Protein AF-A0A6G3UW88-F1 (afdb_monomer_lite)

Radius of gyration: 20.86 Å; chains: 1; bounding box: 47×55×41 Å

pLDDT: mean 79.97, std 18.77, range [45.47, 98.75]

Foldseek 3Di:
DDDDDDDDDDDDDDPPDDDDDDDDDPDPDPLPDDDDPDDDDDDDDPVVVVVLVVVQVCCCPPVVRRDDSVVVVVVVVVVVD

Sequence (81 aa):
QQPAAQEPPQAPVVQQQRRRGGGRGANRRPSGRERHDEKITVYVSAEELMDLEHARLVLRGEHGLAVDRGRIVREAVAVVL

Structure (mmCIF, N/CA/C/O backbone):
data_AF-A0A6G3UW88-F1
#
_entry.id   AF-A0A6G3UW88-F1
#
loop_
_atom_site.group_PDB
_atom_site.id
_atom_site.type_symbol
_atom_site.label_atom_id
_atom_site.label_alt_id
_atom_site.label_comp_id
_atom_site.label_asym_id
_atom_site.label_entity_id
_atom_site.label_seq_id
_atom_site.pdbx_PDB_ins_code
_atom_site.Cartn_x
_atom_site.Cartn_y
_atom_site.Cartn_z
_atom_site.occupancy
_atom_site.B_iso_or_equiv
_atom_site.auth_seq_id
_atom_site.auth_comp_id
_atom_site.auth_asym_id
_atom_site.auth_atom_id
_atom_site.pdbx_PDB_model_num
ATOM 1 N N . GLN A 1 1 ? 30.328 -50.641 -18.682 1.00 53.38 1 GLN A N 1
ATOM 2 C CA . GLN A 1 1 ? 30.290 -49.377 -17.920 1.00 53.38 1 GLN A CA 1
ATOM 3 C C . GLN A 1 1 ? 28.940 -48.729 -18.198 1.00 53.38 1 GLN A C 1
ATOM 5 O O . GLN A 1 1 ? 28.697 -48.356 -19.335 1.00 53.38 1 GLN A O 1
ATOM 10 N N . GLN A 1 2 ? 28.027 -48.749 -17.224 1.00 57.09 2 GLN A N 1
ATOM 11 C CA . GLN A 1 2 ? 26.676 -48.178 -17.329 1.00 57.09 2 GLN A CA 1
ATOM 12 C C . GLN A 1 2 ? 26.691 -46.792 -16.665 1.00 57.09 2 GLN A C 1
ATOM 14 O O . GLN A 1 2 ? 27.225 -46.704 -15.557 1.00 57.09 2 GLN A O 1
ATOM 19 N N . PRO A 1 3 ? 26.137 -45.727 -17.268 1.00 58.28 3 PRO A N 1
ATOM 20 C CA . PRO A 1 3 ? 25.892 -44.489 -16.546 1.00 58.28 3 PRO A CA 1
ATOM 21 C C . PRO A 1 3 ? 24.503 -44.513 -15.892 1.00 58.28 3 PRO A C 1
ATOM 23 O O . PRO A 1 3 ? 23.507 -44.887 -16.510 1.00 58.28 3 PRO A O 1
ATOM 26 N N . ALA A 1 4 ? 24.478 -44.138 -14.614 1.00 57.31 4 ALA A N 1
ATOM 27 C CA . ALA A 1 4 ? 23.308 -44.078 -13.753 1.00 57.31 4 ALA A CA 1
ATOM 28 C C . ALA A 1 4 ? 22.326 -42.973 -14.183 1.00 57.31 4 ALA A C 1
ATOM 30 O O . ALA A 1 4 ? 22.727 -41.843 -14.467 1.00 57.31 4 ALA A O 1
ATOM 31 N N . ALA A 1 5 ? 21.037 -43.312 -14.192 1.00 59.09 5 ALA A N 1
ATOM 32 C CA . ALA A 1 5 ? 19.936 -42.372 -14.341 1.00 59.09 5 ALA A CA 1
ATOM 33 C C . ALA A 1 5 ? 19.867 -41.433 -13.124 1.00 59.09 5 ALA A C 1
ATOM 35 O O . ALA A 1 5 ? 19.920 -41.886 -11.982 1.00 59.09 5 ALA A O 1
ATOM 36 N N . GLN A 1 6 ? 19.761 -40.128 -13.374 1.00 62.22 6 GLN A N 1
ATOM 37 C CA . GLN A 1 6 ? 19.531 -39.113 -12.348 1.00 62.22 6 GLN A CA 1
ATOM 38 C C . GLN A 1 6 ? 18.023 -38.852 -12.238 1.00 62.22 6 GLN A C 1
ATOM 40 O O . GLN A 1 6 ? 17.407 -38.347 -13.176 1.00 62.22 6 GLN A O 1
ATOM 45 N N . GLU A 1 7 ? 17.431 -39.216 -11.102 1.00 62.53 7 GLU A N 1
ATOM 46 C CA . GLU A 1 7 ? 16.067 -38.832 -10.722 1.00 62.53 7 GLU A CA 1
ATOM 47 C C . GLU A 1 7 ? 16.010 -37.343 -10.321 1.00 62.53 7 GLU A C 1
ATOM 49 O O . GLU A 1 7 ? 16.928 -36.851 -9.657 1.00 62.53 7 GLU A O 1
ATOM 54 N N . PRO A 1 8 ? 14.950 -36.600 -10.691 1.00 65.69 8 PRO A N 1
ATOM 55 C CA . PRO A 1 8 ? 14.791 -35.207 -10.286 1.00 65.69 8 PRO A CA 1
ATOM 56 C C . PRO A 1 8 ? 14.368 -35.093 -8.806 1.00 65.69 8 PRO A C 1
ATOM 58 O O . PRO A 1 8 ? 13.633 -35.947 -8.303 1.00 65.69 8 PRO A O 1
ATOM 61 N N . PRO A 1 9 ? 14.776 -34.027 -8.088 1.00 62.06 9 PRO A N 1
ATOM 62 C CA . PRO A 1 9 ? 14.430 -33.849 -6.683 1.00 62.06 9 PRO A CA 1
ATOM 63 C C . PRO A 1 9 ? 12.946 -33.494 -6.511 1.00 62.06 9 PRO A C 1
ATOM 65 O O . PRO A 1 9 ? 12.407 -32.607 -7.174 1.00 62.06 9 PRO A O 1
ATOM 68 N N . GLN A 1 10 ? 12.293 -34.199 -5.588 1.00 63.22 10 GLN A N 1
ATOM 69 C CA . GLN A 1 10 ? 10.882 -34.049 -5.240 1.00 63.22 10 GLN A CA 1
ATOM 70 C C . GLN A 1 10 ? 10.621 -32.704 -4.536 1.00 63.22 10 GLN A C 1
ATOM 72 O O . GLN A 1 10 ? 11.317 -32.335 -3.590 1.00 63.22 10 GLN A O 1
ATOM 77 N N . ALA A 1 11 ? 9.600 -31.975 -4.992 1.00 66.06 11 ALA A N 1
ATOM 78 C CA . ALA A 1 11 ? 9.140 -30.731 -4.377 1.00 66.06 11 ALA A CA 1
ATOM 79 C C . ALA A 1 11 ? 8.548 -30.977 -2.969 1.00 66.06 11 ALA A C 1
ATOM 81 O O . ALA A 1 11 ? 7.923 -32.018 -2.742 1.00 66.06 11 ALA A O 1
ATOM 82 N N . PRO A 1 12 ? 8.689 -30.037 -2.015 1.00 59.94 12 PRO A N 1
ATOM 83 C CA . PRO A 1 12 ? 8.200 -30.236 -0.659 1.00 59.94 12 PRO A CA 1
ATOM 84 C C . PRO A 1 12 ? 6.667 -30.222 -0.614 1.00 59.94 12 PRO A C 1
ATOM 86 O O . PRO A 1 12 ? 6.003 -29.295 -1.082 1.00 59.94 12 PRO A O 1
ATOM 89 N N . VAL A 1 13 ? 6.109 -31.264 -0.000 1.00 60.47 13 VAL A N 1
ATOM 90 C CA . VAL A 1 13 ? 4.687 -31.395 0.319 1.00 60.47 13 VAL A CA 1
ATOM 91 C C . VAL A 1 13 ? 4.276 -30.337 1.349 1.00 60.47 13 VAL A C 1
ATOM 93 O O . VAL A 1 13 ? 4.746 -30.325 2.486 1.00 60.47 13 VAL A O 1
ATOM 96 N N . VAL A 1 14 ? 3.377 -29.429 0.967 1.00 58.47 14 VAL A N 1
ATOM 97 C CA . VAL A 1 14 ? 2.768 -28.468 1.897 1.00 58.47 14 VAL A CA 1
ATOM 98 C C . VAL A 1 14 ? 1.789 -29.199 2.819 1.00 58.47 14 VAL A C 1
ATOM 100 O O . VAL A 1 14 ? 0.650 -29.491 2.457 1.00 58.47 14 VAL A O 1
ATOM 103 N N . GLN A 1 15 ? 2.239 -29.517 4.035 1.00 60.03 15 GLN A N 1
ATOM 104 C CA . GLN A 1 15 ? 1.378 -3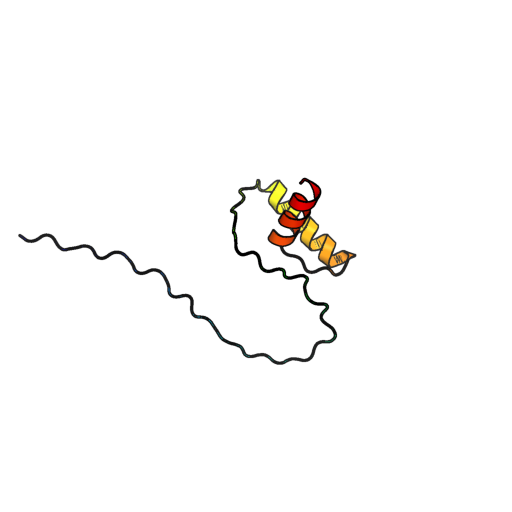0.050 5.090 1.00 60.03 15 GLN A CA 1
ATOM 105 C C . GLN A 1 15 ? 0.328 -29.007 5.484 1.00 60.03 15 GLN A C 1
ATOM 107 O O . GLN A 1 15 ? 0.602 -28.002 6.138 1.00 60.03 15 GLN A O 1
ATOM 112 N N . GLN A 1 16 ? -0.915 -29.270 5.088 1.00 59.69 16 GLN A N 1
ATOM 113 C CA . GLN A 1 16 ? -2.082 -28.509 5.501 1.00 59.69 16 GLN A CA 1
ATOM 114 C C . GLN A 1 16 ? -2.377 -28.783 6.984 1.00 59.69 16 GLN A C 1
ATOM 116 O O . GLN A 1 16 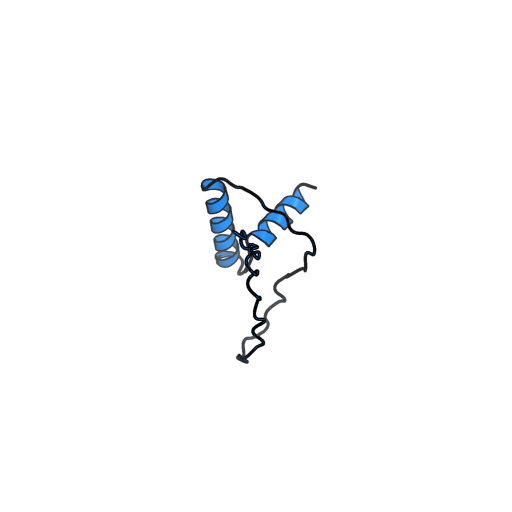? -3.120 -29.700 7.335 1.00 59.69 16 GLN A O 1
ATOM 121 N N . GLN A 1 17 ? -1.799 -27.974 7.872 1.00 60.78 17 GLN A N 1
ATOM 122 C CA . GLN A 1 17 ? -2.050 -28.066 9.307 1.00 60.78 17 GLN A CA 1
ATOM 123 C C . GLN A 1 17 ? -3.460 -27.553 9.638 1.00 60.78 17 GLN A C 1
ATOM 125 O O . GLN A 1 17 ? -3.729 -26.353 9.745 1.00 60.78 17 GLN A O 1
ATOM 130 N N . ARG A 1 18 ? -4.401 -28.489 9.789 1.00 56.62 18 ARG A N 1
ATOM 131 C CA . ARG A 1 18 ? -5.754 -28.212 10.278 1.00 56.62 18 ARG A CA 1
ATOM 132 C C . ARG A 1 18 ? -5.749 -27.963 11.796 1.00 56.62 18 ARG A C 1
ATOM 134 O O . ARG A 1 18 ? -5.534 -28.872 12.582 1.00 56.62 18 ARG A O 1
ATOM 141 N N . ARG A 1 19 ? -6.071 -26.710 12.145 1.00 66.00 19 ARG A N 1
ATOM 142 C CA . ARG A 1 19 ? -6.865 -26.187 13.285 1.00 66.00 19 ARG A CA 1
ATOM 143 C C . ARG A 1 19 ? -6.647 -26.759 14.698 1.00 66.00 19 ARG A C 1
ATOM 145 O O . ARG A 1 19 ? -7.077 -27.869 14.990 1.00 66.00 19 ARG A O 1
ATOM 152 N N . ARG A 1 20 ? -6.292 -25.873 15.642 1.00 52.34 20 ARG A N 1
ATOM 153 C CA . ARG A 1 20 ? -6.884 -25.835 16.999 1.00 52.34 20 ARG A CA 1
ATOM 154 C C . ARG A 1 20 ? -6.603 -24.498 17.694 1.00 52.34 20 ARG A C 1
ATOM 156 O O . ARG A 1 20 ? -5.463 -24.061 17.733 1.00 52.34 20 ARG A O 1
ATOM 163 N N . GLY A 1 21 ? -7.644 -23.865 18.238 1.00 45.47 21 GLY A N 1
ATOM 164 C CA . GLY A 1 21 ? -7.511 -22.648 19.045 1.00 45.47 21 GLY A CA 1
ATOM 165 C C . GLY A 1 21 ? -8.794 -21.824 19.117 1.00 45.47 21 GLY A C 1
ATOM 166 O O . GLY A 1 21 ? -8.862 -20.739 18.551 1.00 45.47 21 GLY A O 1
ATOM 167 N N . GLY A 1 22 ? -9.828 -22.355 19.775 1.00 55.00 22 GLY A N 1
ATOM 168 C CA . GLY A 1 22 ? -10.996 -21.572 20.176 1.00 55.00 22 GLY A CA 1
ATOM 169 C C . GLY A 1 22 ? -10.630 -20.652 21.342 1.00 55.00 22 GLY A C 1
ATOM 170 O O . GLY A 1 22 ? -10.222 -21.128 22.396 1.00 55.00 22 GLY A O 1
ATOM 171 N N . GLY A 1 23 ? -10.780 -19.343 21.148 1.00 46.78 23 GLY A N 1
ATOM 172 C CA . GLY A 1 23 ? -10.551 -18.323 22.167 1.00 46.78 23 GLY A CA 1
ATOM 173 C C . GLY A 1 23 ? -11.375 -17.081 21.844 1.00 46.78 23 GLY A C 1
ATOM 174 O O . GLY A 1 23 ? -11.211 -16.476 20.788 1.00 46.78 23 GLY A O 1
ATOM 175 N N . ARG A 1 24 ? -12.308 -16.764 22.741 1.00 59.16 24 ARG A N 1
ATOM 176 C CA . ARG A 1 24 ? -13.263 -15.652 22.695 1.00 59.16 24 ARG A CA 1
ATOM 177 C C . ARG A 1 24 ? -12.584 -14.322 22.343 1.00 59.16 24 ARG A C 1
ATOM 179 O O . ARG A 1 24 ? -11.581 -13.960 22.944 1.00 59.16 24 ARG A O 1
ATOM 186 N N . GLY A 1 25 ? -13.173 -13.590 21.400 1.00 47.09 25 GLY A N 1
ATOM 187 C CA . GLY A 1 25 ? -12.730 -12.259 20.994 1.00 47.09 25 GLY A CA 1
ATOM 188 C C . GLY A 1 25 ? -13.716 -11.637 20.013 1.00 47.09 25 GLY A C 1
ATOM 189 O O . GLY A 1 25 ? -13.575 -11.817 18.808 1.00 47.09 25 GLY A O 1
ATOM 190 N N . ALA A 1 26 ? -14.732 -10.997 20.591 1.00 46.22 26 ALA A N 1
ATOM 191 C CA . ALA A 1 26 ? -15.632 -9.974 20.063 1.00 46.22 26 ALA A CA 1
ATOM 192 C C . ALA A 1 26 ? -15.499 -9.595 18.577 1.00 46.22 26 ALA A C 1
ATOM 194 O O . ALA A 1 26 ? -14.441 -9.162 18.133 1.00 46.22 26 ALA A O 1
ATOM 195 N N . ASN A 1 27 ? -16.626 -9.648 17.860 1.00 47.16 27 ASN A N 1
ATOM 196 C CA . ASN A 1 27 ? -16.975 -8.695 16.801 1.00 47.16 27 ASN A CA 1
ATOM 197 C C . ASN A 1 27 ? -15.843 -8.352 15.810 1.00 47.16 27 ASN A C 1
ATOM 199 O O . ASN A 1 27 ? -15.646 -7.189 15.452 1.00 47.16 27 ASN A O 1
ATOM 203 N N . ARG A 1 28 ? -15.061 -9.352 15.372 1.00 56.00 28 ARG A N 1
ATOM 204 C CA . ARG A 1 28 ? -14.067 -9.143 14.317 1.00 56.00 28 ARG A CA 1
ATOM 205 C C . ARG A 1 28 ? -14.836 -8.850 13.042 1.00 56.00 28 ARG A C 1
ATOM 207 O O . ARG A 1 28 ? -15.306 -9.774 12.379 1.00 56.00 28 ARG A O 1
ATOM 214 N N . ARG A 1 29 ? -14.968 -7.557 12.733 1.00 59.94 29 ARG A N 1
ATOM 215 C CA . ARG A 1 29 ? -15.376 -7.075 11.416 1.00 59.94 29 ARG A CA 1
ATOM 216 C C . ARG A 1 29 ? -14.646 -7.934 10.379 1.00 59.94 29 ARG A C 1
ATOM 218 O O . ARG A 1 29 ? -13.428 -8.110 10.518 1.00 59.94 29 ARG A O 1
ATOM 225 N N . PRO A 1 30 ? -15.362 -8.544 9.420 1.00 56.56 30 PRO A N 1
ATOM 226 C CA . PRO A 1 30 ? -14.732 -9.399 8.429 1.00 56.56 30 PRO A CA 1
ATOM 227 C C . PRO A 1 30 ? -13.578 -8.619 7.805 1.00 56.56 30 PRO A C 1
ATOM 229 O O . PRO A 1 30 ? -13.731 -7.465 7.421 1.00 56.56 30 PRO A O 1
ATOM 232 N N . SER A 1 31 ? -12.399 -9.236 7.785 1.00 59.00 31 SER A N 1
ATOM 233 C CA . SER A 1 31 ? -11.099 -8.618 7.486 1.00 59.00 31 SER A CA 1
ATOM 234 C C . SER A 1 31 ? -10.977 -8.036 6.061 1.00 59.00 31 SER A C 1
ATOM 236 O O . SER A 1 31 ? -9.864 -7.731 5.640 1.00 59.00 31 SER A O 1
ATOM 238 N N . GLY A 1 32 ? -12.070 -7.910 5.297 1.00 64.06 32 GLY A N 1
ATOM 239 C CA . GLY A 1 32 ? -12.053 -7.513 3.886 1.00 64.06 32 GLY A CA 1
ATOM 240 C C . GLY A 1 32 ? -11.150 -8.414 3.043 1.00 64.06 32 GLY A C 1
ATOM 241 O O . GLY A 1 32 ? -10.496 -7.937 2.127 1.00 64.06 32 GLY A O 1
ATOM 242 N N . ARG A 1 33 ? -11.014 -9.694 3.420 1.00 70.56 33 ARG A N 1
ATOM 243 C CA . ARG A 1 33 ? -10.154 -10.648 2.710 1.00 70.56 33 ARG A CA 1
ATOM 244 C C . ARG A 1 33 ? -10.920 -11.204 1.524 1.00 70.56 33 ARG A C 1
ATOM 246 O O . ARG A 1 33 ? -11.588 -12.229 1.646 1.00 70.56 33 ARG A O 1
ATOM 253 N N . GLU A 1 34 ? -10.821 -10.499 0.411 1.00 83.00 34 GLU A N 1
ATOM 254 C CA . GLU A 1 34 ? -11.213 -11.004 -0.897 1.00 83.00 34 GLU A CA 1
ATOM 255 C C . GLU A 1 34 ? -10.244 -12.102 -1.344 1.00 83.00 34 GLU A C 1
ATOM 257 O O . GLU A 1 34 ? -9.050 -12.088 -1.017 1.00 83.00 34 GLU A O 1
ATOM 262 N N . ARG A 1 35 ? -10.783 -13.110 -2.033 1.00 87.19 35 ARG A N 1
ATOM 263 C CA . ARG A 1 35 ? -9.977 -14.154 -2.664 1.00 87.19 35 ARG A CA 1
ATOM 264 C C . ARG A 1 35 ? -9.563 -13.643 -4.038 1.00 87.19 35 ARG A C 1
ATOM 266 O O . ARG A 1 35 ? -10.416 -13.192 -4.788 1.00 87.19 35 ARG A O 1
ATOM 273 N N . HIS A 1 36 ? -8.272 -13.728 -4.331 1.00 89.88 36 HIS A N 1
ATOM 274 C CA . HIS A 1 36 ? -7.715 -13.457 -5.652 1.00 89.88 36 HIS A CA 1
ATOM 275 C C . HIS A 1 36 ? -7.160 -14.774 -6.187 1.00 89.88 36 HIS A C 1
ATOM 277 O O . HIS A 1 36 ? -6.419 -15.450 -5.462 1.00 89.88 36 HIS A O 1
ATOM 283 N N . ASP A 1 37 ? -7.556 -15.141 -7.402 1.00 93.94 37 ASP A N 1
ATOM 284 C CA . ASP A 1 37 ? -7.187 -16.417 -8.021 1.00 93.94 37 ASP A CA 1
ATOM 285 C C . ASP A 1 37 ? -5.861 -16.290 -8.787 1.00 93.94 37 ASP A C 1
ATOM 287 O O . ASP A 1 37 ?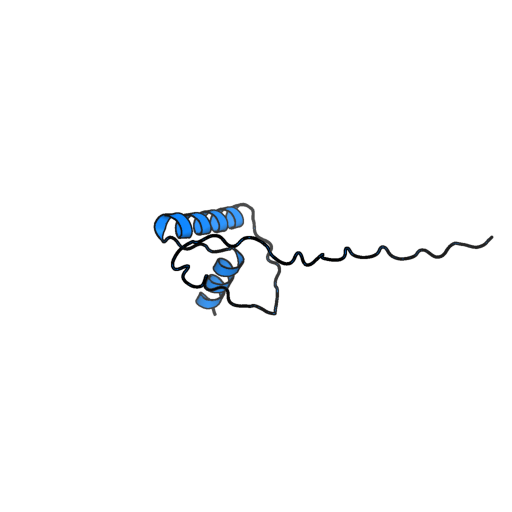 -5.058 -17.224 -8.836 1.00 93.94 37 ASP A O 1
ATOM 291 N N . GLU A 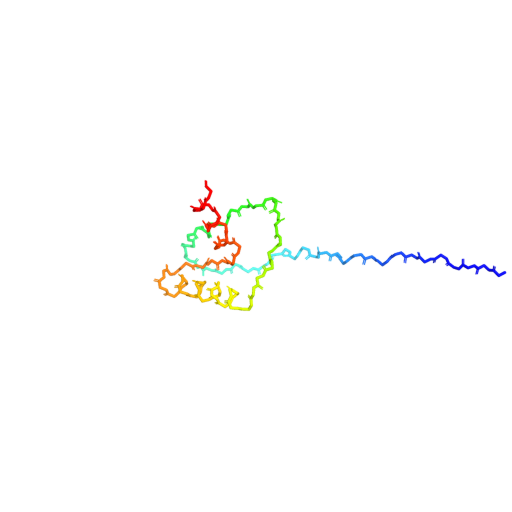1 38 ? -5.577 -15.094 -9.297 1.00 95.69 38 GLU A N 1
ATOM 292 C CA . GLU A 1 38 ? -4.346 -14.748 -9.989 1.00 95.69 38 GLU A CA 1
ATOM 293 C C . GLU A 1 38 ? -3.308 -14.107 -9.054 1.00 95.69 38 GLU A C 1
ATOM 295 O O . GLU A 1 38 ? -3.622 -13.389 -8.099 1.00 95.69 38 GLU A O 1
ATOM 300 N N . LYS A 1 39 ? -2.024 -14.334 -9.359 1.00 94.81 39 LYS A N 1
ATOM 301 C CA . LYS A 1 39 ? -0.891 -13.754 -8.629 1.00 94.81 39 LYS A CA 1
ATOM 302 C C . LYS A 1 39 ? 0.060 -13.040 -9.581 1.00 94.81 39 LYS A C 1
ATOM 304 O O . LYS A 1 39 ? 0.457 -13.600 -10.597 1.00 94.81 39 LYS A O 1
ATOM 309 N N . ILE A 1 40 ? 0.516 -11.866 -9.159 1.00 94.69 40 ILE A N 1
ATOM 310 C CA . ILE A 1 40 ? 1.643 -11.145 -9.756 1.00 94.69 40 ILE A CA 1
ATOM 311 C C . ILE A 1 40 ? 2.819 -11.088 -8.772 1.00 94.69 40 ILE A C 1
ATOM 313 O O . ILE A 1 40 ? 2.630 -11.194 -7.558 1.00 94.69 40 ILE A O 1
ATOM 317 N N . THR A 1 41 ? 4.029 -10.900 -9.293 1.00 96.69 41 THR A N 1
ATOM 318 C CA . THR A 1 41 ? 5.230 -10.614 -8.496 1.00 96.69 41 THR A CA 1
ATOM 319 C C . THR A 1 41 ? 5.715 -9.222 -8.866 1.00 96.69 41 THR A C 1
ATOM 321 O O . THR A 1 41 ? 5.890 -8.937 -10.047 1.00 96.69 41 THR A O 1
ATOM 324 N N . VAL A 1 42 ? 5.930 -8.367 -7.869 1.00 96.12 42 VAL A N 1
ATOM 325 C CA . VAL A 1 42 ? 6.387 -6.987 -8.066 1.00 96.12 42 VAL A CA 1
ATOM 326 C C . VAL A 1 42 ? 7.765 -6.841 -7.436 1.00 96.12 42 VAL A C 1
ATOM 328 O O . VAL A 1 42 ? 7.958 -7.222 -6.280 1.00 96.12 42 VAL A O 1
ATOM 331 N N . TYR A 1 43 ? 8.710 -6.302 -8.200 1.00 97.50 43 TYR A N 1
ATOM 332 C CA . TYR A 1 43 ? 9.996 -5.854 -7.679 1.00 97.50 43 TYR A CA 1
ATOM 333 C C . TYR A 1 43 ? 9.894 -4.366 -7.369 1.00 97.50 43 TYR A C 1
ATOM 335 O O . TYR A 1 43 ? 9.402 -3.600 -8.192 1.00 97.50 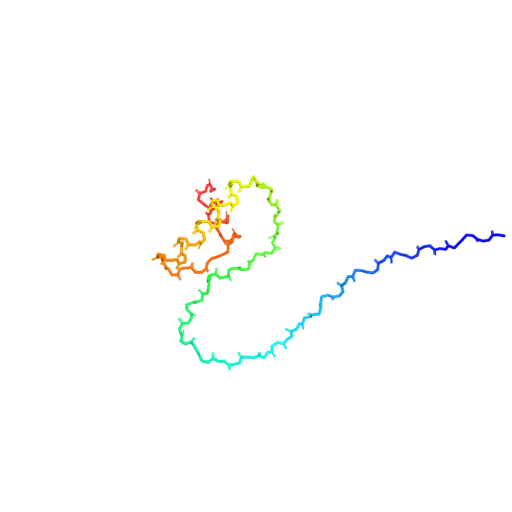43 TYR A O 1
ATOM 343 N N . VAL A 1 44 ? 10.342 -3.987 -6.180 1.00 97.69 44 VAL A N 1
ATOM 344 C CA . VAL A 1 44 ? 10.329 -2.612 -5.681 1.00 97.69 44 VAL A CA 1
ATOM 345 C C . VAL A 1 44 ? 11.708 -2.283 -5.130 1.00 97.69 44 VAL A C 1
ATOM 347 O O . VAL A 1 44 ? 12.461 -3.180 -4.732 1.00 97.69 44 VAL A O 1
ATOM 350 N N . SER A 1 45 ? 12.041 -1.003 -5.104 1.00 98.75 45 SER A N 1
ATOM 351 C CA . SER A 1 45 ? 13.212 -0.504 -4.398 1.00 98.75 45 SER A CA 1
ATOM 352 C C . SER A 1 45 ? 13.064 -0.674 -2.877 1.00 98.75 45 SER A C 1
ATOM 354 O O . SER A 1 45 ? 11.986 -0.960 -2.347 1.00 98.75 45 SER A O 1
ATOM 356 N N . ALA A 1 46 ? 14.170 -0.501 -2.149 1.00 98.44 46 ALA A N 1
ATOM 357 C CA . ALA A 1 46 ? 14.150 -0.547 -0.688 1.00 98.44 46 ALA A CA 1
ATOM 358 C C . ALA A 1 46 ? 13.310 0.591 -0.080 1.00 98.44 46 ALA A C 1
ATOM 360 O O . ALA A 1 46 ? 12.631 0.367 0.918 1.00 98.44 46 ALA A O 1
ATOM 361 N N . GLU A 1 47 ? 13.339 1.778 -0.689 1.00 98.56 47 GLU A N 1
ATOM 362 C CA . GLU A 1 47 ? 12.574 2.953 -0.254 1.00 98.56 47 GLU A CA 1
ATOM 363 C C . GLU A 1 47 ? 11.068 2.707 -0.393 1.00 98.56 47 GLU A C 1
ATOM 365 O O . GLU A 1 47 ? 10.340 2.772 0.593 1.00 98.56 47 GLU A O 1
ATOM 370 N N . GLU A 1 48 ? 10.623 2.255 -1.567 1.00 98.38 48 GLU A N 1
ATOM 371 C CA . GLU A 1 48 ? 9.211 1.936 -1.820 1.00 98.38 48 GLU A CA 1
ATOM 372 C C . GLU A 1 48 ? 8.682 0.830 -0.892 1.00 98.38 48 GLU A C 1
ATOM 374 O O . GLU A 1 48 ? 7.530 0.859 -0.451 1.00 98.38 48 GLU A O 1
ATOM 379 N N . LEU A 1 49 ? 9.517 -0.162 -0.558 1.00 98.25 49 LEU A N 1
ATOM 380 C CA . LEU A 1 49 ? 9.143 -1.186 0.416 1.00 98.25 49 LEU A CA 1
ATOM 381 C C . LEU A 1 49 ? 8.952 -0.593 1.821 1.00 98.25 49 LEU A C 1
ATOM 383 O O . LEU A 1 49 ? 8.031 -1.002 2.532 1.00 98.25 49 LEU A O 1
ATOM 387 N N . MET A 1 50 ? 9.807 0.348 2.225 1.00 98.44 50 MET A N 1
ATOM 388 C CA . MET A 1 50 ? 9.689 1.028 3.517 1.00 98.44 50 MET A CA 1
ATOM 389 C C . MET A 1 50 ? 8.435 1.900 3.570 1.00 98.44 50 MET A C 1
ATOM 391 O O . MET A 1 50 ? 7.723 1.852 4.572 1.00 98.44 50 MET A O 1
ATOM 395 N N . ASP A 1 51 ? 8.106 2.600 2.485 1.00 97.88 51 ASP A N 1
ATOM 396 C CA . ASP A 1 51 ? 6.875 3.385 2.375 1.00 97.88 51 ASP A CA 1
ATOM 397 C C . ASP A 1 51 ? 5.622 2.507 2.503 1.00 97.88 51 ASP A C 1
ATOM 399 O O . ASP A 1 51 ? 4.688 2.848 3.236 1.00 97.88 51 ASP A O 1
ATOM 403 N N . LEU A 1 52 ? 5.614 1.325 1.873 1.00 97.31 52 LEU A N 1
ATOM 404 C CA . LEU A 1 52 ? 4.526 0.349 2.013 1.00 97.31 52 LEU A CA 1
ATOM 405 C C . LEU A 1 52 ? 4.370 -0.157 3.454 1.00 97.31 52 LEU A C 1
ATOM 407 O O . LEU A 1 52 ? 3.245 -0.304 3.944 1.00 97.31 52 LEU A O 1
ATOM 411 N N . GLU A 1 53 ? 5.475 -0.439 4.147 1.00 98.06 53 GLU A N 1
ATOM 412 C CA . GLU A 1 53 ? 5.424 -0.872 5.546 1.00 98.06 53 GLU A CA 1
ATOM 413 C C . GLU A 1 53 ? 5.013 0.266 6.483 1.00 98.06 53 GLU A C 1
ATOM 415 O O . GLU A 1 53 ? 4.224 0.041 7.405 1.00 98.06 53 GLU A O 1
ATOM 420 N N . HIS A 1 54 ? 5.470 1.491 6.221 1.00 98.12 54 HIS A N 1
ATOM 421 C CA . HIS A 1 54 ? 5.043 2.674 6.953 1.00 98.12 54 HIS A CA 1
ATOM 422 C C . HIS A 1 54 ? 3.533 2.899 6.798 1.00 98.12 54 HIS A C 1
ATOM 424 O O . HIS A 1 54 ? 2.823 2.971 7.802 1.00 98.12 54 HIS A O 1
ATOM 430 N N . ALA A 1 55 ? 3.009 2.880 5.568 1.00 97.19 55 ALA A N 1
ATOM 431 C CA . ALA A 1 55 ? 1.574 2.988 5.303 1.00 97.19 55 ALA A CA 1
ATOM 432 C C . ALA A 1 55 ? 0.769 1.898 6.032 1.00 97.19 55 ALA A C 1
ATOM 434 O O . ALA A 1 55 ? -0.270 2.175 6.639 1.00 97.19 55 ALA A O 1
ATOM 435 N N . ARG A 1 56 ? 1.270 0.655 6.047 1.00 96.38 56 ARG A N 1
ATOM 436 C CA . ARG A 1 56 ? 0.644 -0.454 6.783 1.00 96.38 56 ARG A CA 1
ATOM 437 C C . ARG A 1 56 ? 0.567 -0.181 8.288 1.00 96.38 56 ARG A C 1
ATOM 439 O O . ARG A 1 56 ? -0.435 -0.525 8.921 1.00 96.38 56 ARG A O 1
ATOM 446 N N . LEU A 1 57 ? 1.611 0.407 8.870 1.00 96.75 57 LEU A N 1
ATOM 447 C CA . LEU A 1 57 ? 1.642 0.770 10.286 1.00 96.75 57 LEU A CA 1
ATOM 448 C C . LEU A 1 57 ? 0.712 1.946 10.597 1.00 96.75 57 LEU A C 1
ATOM 450 O O . LEU A 1 57 ? -0.028 1.849 11.574 1.00 96.75 57 LEU A O 1
ATOM 454 N N . VAL A 1 58 ? 0.686 2.986 9.759 1.00 97.31 58 VAL A N 1
ATOM 455 C CA . VAL A 1 58 ? -0.224 4.141 9.883 1.00 97.31 58 VAL A CA 1
ATOM 456 C C . VAL A 1 58 ? -1.682 3.685 9.859 1.00 97.31 58 VAL A C 1
ATOM 458 O O . VAL A 1 58 ? -2.433 3.958 10.792 1.00 97.31 58 VAL A O 1
ATOM 461 N N . LEU A 1 59 ? -2.072 2.873 8.870 1.00 95.38 59 LEU A N 1
ATOM 462 C CA . LEU A 1 59 ? -3.436 2.337 8.765 1.00 95.38 59 LEU A CA 1
ATOM 463 C C . LEU A 1 59 ? -3.847 1.533 10.004 1.00 95.38 59 LEU A C 1
ATOM 465 O O . LEU A 1 59 ? -4.989 1.618 10.467 1.00 95.38 59 LEU A O 1
ATOM 469 N N . ARG A 1 60 ? -2.911 0.778 10.582 1.00 94.06 60 ARG A N 1
ATOM 470 C CA . ARG A 1 60 ? -3.160 0.033 11.817 1.00 94.06 60 ARG A CA 1
ATOM 471 C C . ARG A 1 60 ? -3.234 0.948 13.040 1.00 94.06 60 ARG A C 1
ATOM 473 O O . ARG A 1 60 ? -4.073 0.699 13.903 1.00 94.06 60 ARG A O 1
ATOM 480 N N . GLY A 1 61 ? -2.337 1.923 13.148 1.00 96.25 61 GLY A N 1
ATOM 481 C CA . GLY A 1 61 ? -2.197 2.798 14.310 1.00 96.25 61 GLY A CA 1
ATOM 482 C C . GLY A 1 61 ? -3.313 3.831 14.410 1.00 96.25 61 GLY A C 1
ATOM 483 O O . GLY A 1 61 ? -3.904 3.986 15.473 1.00 96.25 61 GLY A O 1
ATOM 484 N N . GLU A 1 62 ? -3.632 4.483 13.298 1.00 96.88 62 GLU A N 1
ATOM 485 C CA . GLU A 1 62 ? -4.563 5.612 13.259 1.00 96.88 62 GLU A CA 1
ATOM 486 C C . GLU A 1 62 ? -5.997 5.173 12.961 1.00 96.88 62 GLU A C 1
ATOM 488 O O . GLU A 1 62 ? -6.947 5.693 13.542 1.00 96.88 62 GLU A O 1
ATOM 493 N N . HIS A 1 63 ? -6.169 4.172 12.093 1.00 93.31 63 HIS A N 1
ATOM 494 C CA . HIS A 1 63 ? -7.494 3.750 11.628 1.00 93.31 63 HIS A CA 1
ATOM 495 C C . HIS A 1 63 ? -7.931 2.382 12.167 1.00 93.31 63 HIS A C 1
ATOM 497 O O . HIS A 1 63 ? -9.050 1.936 11.906 1.00 93.31 63 HIS A O 1
ATOM 503 N N . GLY A 1 64 ? -7.066 1.683 12.913 1.00 92.25 64 GLY A N 1
ATOM 504 C CA . GLY A 1 64 ? -7.346 0.334 13.413 1.00 92.25 64 GLY A CA 1
ATOM 505 C C . GLY A 1 64 ? -7.489 -0.716 12.302 1.00 92.25 64 GLY A C 1
ATOM 506 O O . GLY A 1 64 ? -8.042 -1.795 12.536 1.00 92.25 64 GLY A O 1
ATOM 507 N N . LEU A 1 65 ? -7.012 -0.421 11.088 1.00 90.38 65 LEU A N 1
ATOM 508 C CA . LEU A 1 65 ? -7.138 -1.285 9.920 1.00 90.38 65 LEU A CA 1
ATOM 509 C C . LEU A 1 65 ? -5.916 -2.196 9.800 1.00 90.38 65 LEU A C 1
ATOM 511 O O . LEU A 1 65 ? -4.813 -1.773 9.469 1.00 90.38 65 LEU A O 1
ATOM 515 N N . ALA A 1 66 ? -6.119 -3.488 10.050 1.00 90.19 66 ALA A N 1
ATOM 516 C CA . ALA A 1 66 ? -5.093 -4.497 9.821 1.00 90.19 66 ALA A CA 1
ATOM 517 C C . ALA A 1 66 ? -5.089 -4.920 8.343 1.00 90.19 66 ALA A C 1
ATOM 519 O O . ALA A 1 66 ? -5.908 -5.744 7.929 1.00 90.19 66 ALA A O 1
ATOM 520 N N . VAL A 1 67 ? -4.162 -4.362 7.562 1.00 91.56 67 VAL A N 1
ATOM 521 C CA . VAL A 1 67 ? -3.990 -4.654 6.129 1.00 91.56 67 VAL A CA 1
ATOM 522 C C . VAL A 1 67 ? -2.627 -5.287 5.842 1.00 91.56 67 VAL A C 1
ATOM 524 O O . VAL A 1 67 ? -1.694 -5.177 6.639 1.00 91.56 67 VAL A O 1
ATOM 527 N N . ASP A 1 68 ? -2.518 -5.975 4.708 1.00 93.31 68 ASP A N 1
ATOM 528 C CA . ASP A 1 68 ? -1.261 -6.497 4.169 1.00 93.31 68 ASP A CA 1
ATOM 529 C C . ASP A 1 68 ? -0.824 -5.712 2.923 1.00 93.31 68 ASP A C 1
ATOM 531 O O . ASP A 1 68 ? -1.606 -4.959 2.342 1.00 93.31 68 ASP A O 1
ATOM 535 N N . ARG A 1 69 ? 0.433 -5.909 2.505 1.00 94.81 69 ARG A N 1
ATOM 536 C CA . ARG A 1 69 ? 1.009 -5.268 1.312 1.00 94.81 69 ARG A CA 1
ATOM 537 C C . ARG A 1 69 ? 0.188 -5.527 0.046 1.00 94.81 69 ARG A C 1
ATOM 539 O O . ARG A 1 69 ? 0.007 -4.621 -0.755 1.00 94.81 69 ARG A O 1
ATOM 546 N N . GLY A 1 70 ? -0.333 -6.743 -0.124 1.00 94.19 70 GLY A N 1
ATOM 547 C CA . GLY A 1 70 ? -1.113 -7.111 -1.303 1.00 94.19 70 GLY A CA 1
ATOM 548 C C . GLY A 1 70 ? -2.422 -6.333 -1.389 1.00 94.19 70 GLY A C 1
ATOM 549 O O . GLY A 1 70 ? -2.792 -5.895 -2.473 1.00 94.19 70 GLY A O 1
ATOM 550 N N . ARG A 1 71 ? -3.097 -6.115 -0.254 1.00 93.94 71 ARG A N 1
ATOM 551 C CA . ARG A 1 71 ? -4.286 -5.258 -0.208 1.00 93.94 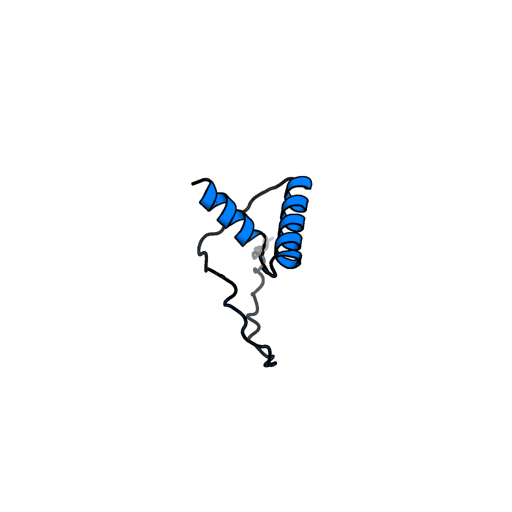71 ARG A CA 1
ATOM 552 C C . ARG A 1 71 ? -3.950 -3.820 -0.593 1.00 93.94 71 ARG A C 1
ATOM 554 O O . ARG A 1 71 ? -4.631 -3.283 -1.450 1.00 93.94 71 ARG A O 1
ATOM 561 N N . ILE A 1 72 ? -2.885 -3.239 -0.033 1.00 94.56 72 ILE A N 1
ATOM 562 C CA . ILE A 1 72 ? -2.461 -1.865 -0.367 1.00 94.56 72 ILE A CA 1
ATOM 563 C C . ILE A 1 72 ? -2.218 -1.719 -1.876 1.00 94.56 72 ILE A C 1
ATOM 565 O O . ILE A 1 72 ? -2.763 -0.816 -2.502 1.00 94.56 72 ILE A O 1
ATOM 569 N N . VAL A 1 73 ? -1.453 -2.640 -2.469 1.00 95.44 73 VAL A N 1
ATOM 570 C CA . VAL A 1 73 ? -1.147 -2.611 -3.907 1.00 95.44 73 VAL A CA 1
ATOM 571 C C . VAL A 1 73 ? -2.415 -2.728 -4.755 1.00 95.44 73 VAL A C 1
ATOM 573 O O . VAL A 1 73 ? -2.551 -2.014 -5.742 1.00 95.44 73 VAL A O 1
ATOM 576 N N . ARG A 1 74 ? -3.364 -3.591 -4.377 1.00 93.88 74 ARG A N 1
ATOM 577 C CA . ARG A 1 74 ? -4.619 -3.748 -5.129 1.00 93.88 74 ARG A CA 1
ATOM 578 C C . ARG A 1 74 ? -5.504 -2.506 -5.082 1.00 93.88 74 ARG A C 1
ATOM 580 O O . ARG A 1 74 ? -6.020 -2.125 -6.124 1.00 93.88 74 ARG A O 1
ATOM 587 N N . GLU A 1 75 ? -5.642 -1.866 -3.923 1.00 94.50 75 GLU A N 1
ATOM 588 C CA . GLU A 1 75 ? -6.388 -0.602 -3.812 1.00 94.50 75 GLU A CA 1
ATOM 589 C C . GLU A 1 75 ? -5.730 0.491 -4.667 1.00 94.50 75 GLU A C 1
ATOM 591 O O . GLU A 1 75 ? -6.413 1.204 -5.393 1.00 94.50 75 GLU A O 1
ATOM 596 N N . ALA A 1 76 ? -4.394 0.580 -4.650 1.00 95.38 76 ALA A N 1
ATOM 597 C CA . ALA A 1 76 ? -3.665 1.541 -5.476 1.00 95.38 76 ALA A CA 1
ATOM 598 C C . ALA A 1 76 ? -3.902 1.313 -6.978 1.00 95.38 76 ALA A C 1
ATOM 600 O O . ALA A 1 76 ? -4.158 2.264 -7.709 1.00 95.38 76 ALA A O 1
ATOM 601 N N . VAL A 1 77 ? -3.874 0.057 -7.437 1.00 95.25 77 VAL A N 1
ATOM 602 C CA . VAL A 1 77 ? -4.184 -0.289 -8.834 1.00 95.25 77 VAL A CA 1
ATOM 603 C C . VAL A 1 77 ? -5.628 0.076 -9.191 1.00 95.25 77 VAL A C 1
ATOM 605 O O . VAL A 1 77 ? -5.852 0.646 -10.253 1.00 95.25 77 VAL A O 1
ATOM 608 N N . ALA A 1 78 ? -6.593 -0.199 -8.308 1.00 93.69 78 ALA A N 1
ATOM 609 C CA . ALA A 1 78 ? -8.006 0.117 -8.531 1.00 93.69 78 ALA A CA 1
ATOM 610 C C . ALA A 1 78 ? -8.306 1.626 -8.577 1.00 93.69 78 ALA A C 1
ATOM 612 O O . ALA A 1 78 ? -9.294 2.027 -9.173 1.00 93.69 78 ALA A O 1
ATOM 613 N N . VAL A 1 79 ? -7.477 2.467 -7.948 1.00 96.25 79 VAL A N 1
ATOM 614 C CA . VAL A 1 79 ? -7.586 3.934 -8.052 1.00 96.25 79 VAL A CA 1
ATOM 615 C C . VAL A 1 79 ? -7.049 4.452 -9.392 1.00 96.25 79 VAL A C 1
ATOM 617 O O . VAL A 1 79 ? -7.470 5.511 -9.852 1.00 96.25 79 VAL A O 1
ATOM 620 N N . VAL A 1 80 ? -6.101 3.739 -10.004 1.00 97.38 80 VAL A N 1
ATOM 621 C CA . VAL A 1 80 ? -5.426 4.160 -11.243 1.00 97.38 80 VAL A CA 1
ATOM 622 C C . VAL A 1 80 ? -6.173 3.715 -12.506 1.00 97.38 80 VAL A C 1
ATOM 624 O O . VAL A 1 80 ? -6.089 4.411 -13.519 1.00 97.38 80 VAL A O 1
ATOM 627 N N . LEU A 1 81 ? -6.856 2.566 -12.464 1.00 93.12 81 LEU A N 1
ATOM 628 C CA . LEU A 1 81 ? -7.600 1.969 -13.586 1.00 93.12 81 LEU A CA 1
ATOM 629 C C . LEU A 1 81 ? -9.089 2.326 -13.546 1.00 93.12 81 LEU A C 1
ATOM 631 O O . LEU A 1 81 ? -9.646 2.562 -14.642 1.00 93.12 81 LEU A O 1
#

Secondary structure (DSSP, 8-state):
-PPPP-PPPPPPP-----------------------S--------HHHHHHHHHHHHHHHHHS-----HHHHHHHHHHHH-